Protein AF-A0A7C4TA49-F1 (afdb_monomer)

Structure (mmCIF, N/CA/C/O backbone):
data_AF-A0A7C4TA49-F1
#
_entry.id   AF-A0A7C4TA49-F1
#
loop_
_atom_site.group_PDB
_atom_site.id
_atom_site.type_symbol
_atom_site.label_atom_id
_atom_site.label_alt_id
_atom_site.label_comp_id
_atom_site.label_asym_id
_atom_site.label_entity_id
_atom_site.label_seq_id
_atom_site.pdbx_PDB_ins_code
_atom_site.Cartn_x
_atom_site.Cartn_y
_atom_site.Cartn_z
_atom_site.occupancy
_atom_site.B_iso_or_equiv
_atom_site.auth_seq_id
_atom_site.auth_comp_id
_atom_site.auth_asym_id
_atom_site.auth_atom_id
_atom_site.pdbx_PDB_model_num
ATOM 1 N N . MET A 1 1 ? -20.580 -8.783 14.005 1.00 80.00 1 MET A N 1
ATOM 2 C CA . MET A 1 1 ? -20.163 -8.363 12.648 1.00 80.00 1 MET A CA 1
ATOM 3 C C . MET A 1 1 ? -18.884 -9.096 12.286 1.00 80.00 1 MET A C 1
ATOM 5 O O . MET A 1 1 ? -18.069 -9.297 13.183 1.00 80.00 1 MET A O 1
ATOM 9 N N . LYS A 1 2 ? -18.721 -9.521 11.024 1.00 88.38 2 LYS A N 1
ATOM 10 C CA . LYS A 1 2 ? -17.446 -10.073 10.540 1.00 88.38 2 LYS A CA 1
ATOM 11 C C . LYS A 1 2 ? -16.354 -9.002 10.638 1.00 88.38 2 LYS A C 1
ATOM 13 O O . LYS A 1 2 ? -16.631 -7.822 10.425 1.00 88.38 2 LYS A O 1
ATOM 18 N N . LYS A 1 3 ? -15.135 -9.411 10.993 1.00 97.00 3 LYS A N 1
ATOM 19 C CA . LYS A 1 3 ? -13.961 -8.525 11.023 1.00 97.00 3 LYS A CA 1
ATOM 20 C C . LYS A 1 3 ? -13.554 -8.157 9.592 1.00 97.00 3 LYS A C 1
ATOM 22 O O . LYS A 1 3 ? -13.734 -8.968 8.686 1.00 97.00 3 LYS A O 1
ATOM 27 N N . VAL A 1 4 ? -13.007 -6.960 9.398 1.00 98.12 4 VAL A N 1
ATOM 28 C CA . VAL A 1 4 ? -12.544 -6.470 8.091 1.00 98.12 4 VAL A CA 1
ATOM 29 C C . VAL A 1 4 ? -11.094 -6.877 7.856 1.00 98.12 4 VAL A C 1
ATOM 31 O O . VAL A 1 4 ? -10.240 -6.647 8.715 1.00 98.12 4 VAL A O 1
ATOM 34 N N . ILE A 1 5 ? -10.818 -7.452 6.689 1.00 97.88 5 ILE A N 1
ATOM 35 C CA . ILE A 1 5 ? -9.466 -7.704 6.189 1.00 97.88 5 ILE A CA 1
ATOM 36 C C . ILE A 1 5 ? -9.240 -6.852 4.945 1.00 97.88 5 ILE A C 1
ATOM 38 O O . ILE A 1 5 ? -10.067 -6.872 4.040 1.00 97.88 5 ILE A O 1
ATOM 42 N N . VAL A 1 6 ? -8.109 -6.148 4.894 1.00 98.25 6 VAL A N 1
ATOM 43 C CA . VAL A 1 6 ? -7.654 -5.396 3.716 1.00 98.25 6 VAL A CA 1
ATOM 44 C C . VAL A 1 6 ? -6.313 -5.95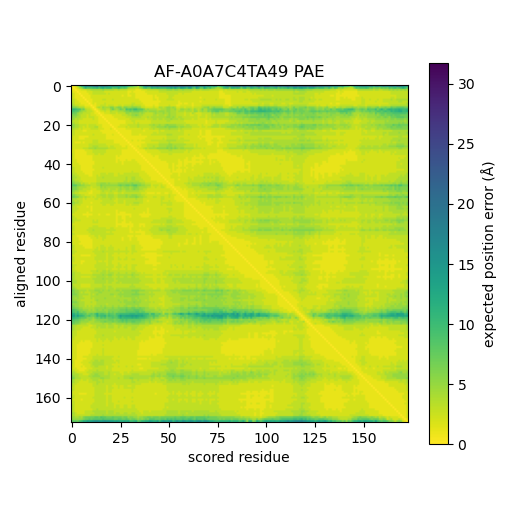5 3.265 1.00 98.25 6 VAL A C 1
ATOM 46 O O . VAL A 1 6 ? -5.413 -6.136 4.083 1.00 98.25 6 VAL A O 1
ATOM 49 N N . SER A 1 7 ? -6.162 -6.230 1.974 1.00 97.56 7 SER A N 1
ATOM 50 C CA . SER A 1 7 ? -4.875 -6.607 1.383 1.00 97.56 7 SER A CA 1
ATOM 51 C C . SER A 1 7 ? -4.845 -6.219 -0.092 1.00 97.56 7 SER A C 1
ATOM 53 O O . SER A 1 7 ? -5.886 -6.171 -0.739 1.00 97.56 7 SER A O 1
ATOM 55 N N . GLY A 1 8 ? -3.671 -5.921 -0.633 1.00 96.69 8 GLY A N 1
ATOM 56 C CA . GLY A 1 8 ? -3.544 -5.473 -2.015 1.00 96.69 8 GLY A CA 1
ATOM 57 C C . GLY A 1 8 ? -2.277 -5.990 -2.670 1.00 96.69 8 GLY A C 1
ATOM 58 O O . GLY A 1 8 ? -1.309 -6.332 -1.991 1.00 96.69 8 GLY A O 1
ATOM 59 N N . MET A 1 9 ? -2.292 -6.048 -3.998 1.00 96.44 9 MET A N 1
ATOM 60 C CA . MET A 1 9 ? -1.123 -6.403 -4.805 1.00 96.44 9 MET A CA 1
ATOM 61 C C . MET A 1 9 ? -0.882 -5.358 -5.883 1.00 96.44 9 MET A C 1
ATOM 63 O O . MET A 1 9 ? -1.819 -4.802 -6.459 1.00 96.44 9 MET A O 1
ATOM 67 N N . ARG A 1 10 ? 0.398 -5.103 -6.160 1.00 96.25 10 ARG A N 1
ATOM 68 C CA . ARG A 1 10 ? 0.823 -4.220 -7.247 1.00 96.25 10 ARG A CA 1
ATOM 69 C C . ARG A 1 10 ? 0.689 -4.958 -8.587 1.00 96.25 10 ARG A C 1
ATOM 71 O O . ARG A 1 10 ? 1.188 -6.076 -8.691 1.00 96.25 10 ARG A O 1
ATOM 78 N N . PRO A 1 11 ? 0.080 -4.347 -9.616 1.00 95.62 11 PRO A N 1
ATOM 79 C CA . PRO A 1 11 ? -0.023 -4.948 -10.945 1.00 95.62 11 PRO A CA 1
ATOM 80 C C . PRO A 1 11 ? 1.276 -4.716 -11.745 1.00 95.62 11 PRO A C 1
ATOM 82 O O . PRO A 1 11 ? 1.362 -3.779 -12.532 1.00 95.62 11 PRO A O 1
ATOM 85 N N . THR A 1 12 ? 2.315 -5.526 -11.521 1.00 87.94 12 THR A N 1
ATOM 86 C CA . THR A 1 12 ? 3.651 -5.356 -12.149 1.00 87.94 12 THR A CA 1
ATOM 87 C C . THR A 1 12 ? 4.081 -6.556 -13.001 1.00 87.94 12 THR A C 1
ATOM 89 O O . THR A 1 12 ? 5.262 -6.897 -13.047 1.00 87.94 12 THR A O 1
ATOM 92 N N . GLY A 1 13 ? 3.130 -7.226 -13.651 1.00 86.94 13 GLY A N 1
ATOM 93 C CA . GLY A 1 13 ? 3.362 -8.391 -14.504 1.00 86.94 13 GLY A CA 1
ATOM 94 C C . GLY A 1 13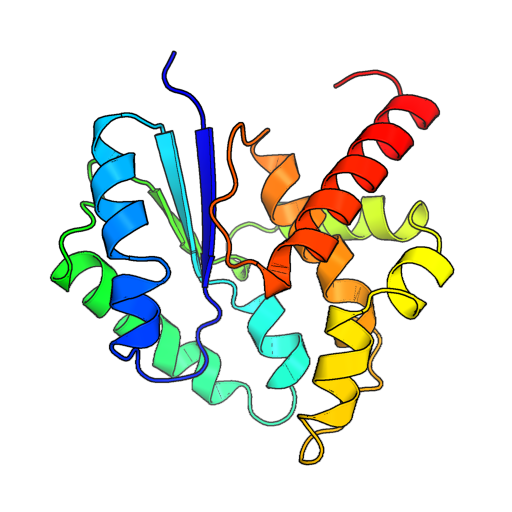 ? 2.563 -9.623 -14.084 1.00 86.94 13 GLY A C 1
ATOM 95 O O . GLY A 1 13 ? 1.697 -9.566 -13.210 1.00 86.94 13 GLY A O 1
ATOM 96 N N . GLN A 1 14 ? 2.866 -10.749 -14.732 1.00 88.50 14 GLN A N 1
ATOM 97 C CA . GLN A 1 14 ? 2.156 -12.011 -14.528 1.00 88.50 14 GLN A CA 1
ATOM 98 C C . GLN A 1 14 ? 2.350 -12.565 -13.117 1.00 88.50 14 GLN A C 1
ATOM 100 O O . GLN A 1 14 ? 3.445 -12.517 -12.545 1.00 88.50 14 GLN A O 1
ATOM 105 N N . MET A 1 15 ? 1.292 -13.161 -12.567 1.00 91.19 15 MET A N 1
ATOM 106 C CA . MET A 1 15 ? 1.394 -13.835 -11.285 1.00 91.19 15 MET A CA 1
ATOM 107 C C . MET A 1 15 ? 2.117 -15.183 -11.401 1.00 91.19 15 MET A C 1
ATOM 109 O O . MET A 1 15 ? 2.070 -15.868 -12.417 1.00 91.19 15 MET A O 1
ATOM 113 N N . HIS A 1 16 ? 2.790 -15.588 -10.324 1.00 91.62 16 HIS A N 1
ATOM 114 C CA . HIS A 1 16 ? 3.531 -16.844 -10.240 1.00 91.62 16 HIS A CA 1
ATOM 115 C C . HIS A 1 16 ? 3.227 -17.576 -8.926 1.00 91.62 16 HIS A C 1
ATOM 117 O O . HIS A 1 16 ? 2.579 -17.037 -8.026 1.00 91.62 16 HIS A O 1
ATOM 123 N N . VAL A 1 17 ? 3.765 -18.789 -8.757 1.00 92.44 17 VAL A N 1
ATOM 124 C CA . VAL A 1 17 ? 3.507 -19.669 -7.595 1.00 92.44 17 VAL A CA 1
ATOM 125 C C . VAL A 1 17 ? 3.800 -19.001 -6.243 1.00 92.44 17 VAL A C 1
ATOM 127 O O . VAL A 1 17 ? 3.111 -19.285 -5.262 1.00 92.44 17 VAL A O 1
ATOM 130 N N . GLY A 1 18 ? 4.761 -18.072 -6.196 1.00 90.38 18 GLY A N 1
ATOM 131 C CA . GLY A 1 18 ? 5.009 -17.235 -5.016 1.00 90.38 18 GLY A CA 1
ATOM 132 C C . GLY A 1 18 ? 3.788 -16.418 -4.567 1.00 90.38 18 GLY A C 1
ATOM 133 O O . GLY A 1 18 ? 3.475 -16.418 -3.382 1.00 90.38 18 GLY A O 1
ATOM 134 N N . HIS A 1 19 ? 3.034 -15.802 -5.487 1.00 93.12 19 HIS A N 1
ATOM 135 C CA . HIS A 1 19 ? 1.803 -15.072 -5.151 1.00 93.12 19 HIS A CA 1
ATOM 136 C C . HIS A 1 19 ? 0.700 -16.021 -4.670 1.00 93.12 19 HIS A C 1
ATOM 138 O O . HIS A 1 19 ? -0.014 -15.713 -3.714 1.00 93.12 19 HIS A O 1
ATOM 144 N N . LEU A 1 20 ? 0.601 -17.202 -5.292 1.00 93.12 20 LEU A N 1
ATOM 145 C CA . LEU A 1 20 ? -0.379 -18.221 -4.922 1.00 93.12 20 LEU A CA 1
ATOM 146 C C . LEU A 1 20 ? -0.218 -18.658 -3.460 1.00 93.12 20 LEU A C 1
ATOM 148 O O . LEU A 1 20 ? -1.168 -18.556 -2.684 1.00 93.12 20 LEU A O 1
ATOM 152 N N . HIS A 1 21 ? 0.981 -19.110 -3.079 1.00 91.06 21 HIS A N 1
ATOM 153 C CA . HIS A 1 21 ? 1.252 -19.584 -1.717 1.00 91.06 21 HIS A CA 1
ATOM 154 C C . HIS A 1 21 ? 1.431 -18.448 -0.710 1.00 91.06 21 HIS A C 1
ATOM 156 O O . HIS A 1 21 ? 1.046 -18.598 0.446 1.00 91.06 21 HIS A O 1
ATOM 162 N N . GLY A 1 22 ? 1.999 -17.318 -1.135 1.00 88.81 22 GLY A N 1
ATOM 163 C CA . GLY A 1 22 ? 2.263 -16.186 -0.252 1.00 88.81 22 GLY A CA 1
ATOM 164 C C . GLY A 1 22 ? 0.996 -15.449 0.176 1.00 88.81 22 GLY A C 1
ATOM 165 O O . GLY A 1 22 ? 0.916 -14.978 1.308 1.00 88.81 22 GLY A O 1
ATOM 166 N N . ALA A 1 23 ? -0.014 -15.369 -0.697 1.00 93.81 23 ALA A N 1
ATOM 167 C CA . ALA A 1 23 ? -1.185 -14.537 -0.441 1.00 93.81 23 ALA A CA 1
ATOM 168 C C . ALA A 1 23 ? -2.513 -15.147 -0.907 1.00 93.81 23 ALA A C 1
ATOM 170 O O . ALA A 1 23 ? -3.434 -15.226 -0.098 1.00 93.81 23 ALA A O 1
ATOM 171 N N . LEU A 1 24 ? -2.642 -15.605 -2.159 1.00 95.69 24 LEU A N 1
ATOM 172 C CA . LEU A 1 24 ? -3.964 -15.923 -2.728 1.00 95.69 24 LEU A CA 1
ATOM 173 C C . LEU A 1 24 ? -4.670 -17.089 -2.027 1.00 95.69 24 LEU A C 1
ATOM 175 O O . LEU A 1 24 ? -5.881 -17.035 -1.828 1.00 95.69 24 LEU A O 1
ATOM 179 N N . LEU A 1 25 ? -3.937 -18.128 -1.611 1.00 95.56 25 LEU A N 1
ATOM 180 C CA . LEU A 1 25 ? -4.525 -19.233 -0.844 1.00 95.56 25 LEU A CA 1
ATOM 181 C C . LEU A 1 25 ? -5.029 -18.777 0.534 1.00 95.56 25 LEU A C 1
ATOM 183 O O . LEU A 1 25 ? -6.079 -19.238 0.980 1.00 95.56 25 LEU A O 1
ATOM 187 N N . ASN A 1 26 ? -4.330 -17.835 1.174 1.00 95.19 26 ASN A N 1
ATOM 188 C CA . ASN A 1 26 ? -4.774 -17.232 2.431 1.00 95.19 26 ASN A CA 1
ATOM 189 C C . ASN A 1 26 ? -5.984 -16.320 2.206 1.00 95.19 26 ASN A C 1
ATOM 191 O O . ASN A 1 26 ? -6.958 -16.376 2.945 1.00 95.19 26 ASN A O 1
ATOM 195 N N . TRP A 1 27 ? -5.974 -15.506 1.150 1.00 97.25 27 TRP A N 1
ATOM 196 C CA . TRP A 1 27 ? -7.134 -14.690 0.790 1.00 97.25 27 TRP A CA 1
ATOM 197 C C . TRP A 1 27 ? -8.368 -15.559 0.538 1.00 97.25 27 TRP A C 1
ATOM 199 O O . TRP A 1 27 ? -9.460 -15.261 1.021 1.00 97.25 27 TRP A O 1
ATOM 209 N N . LYS A 1 28 ? -8.173 -16.696 -0.137 1.00 97.06 28 LYS A N 1
ATOM 210 C CA . LYS A 1 28 ? -9.241 -17.651 -0.407 1.00 97.06 28 LYS A CA 1
ATOM 211 C C . LYS A 1 28 ? -9.840 -18.232 0.864 1.00 97.06 28 LYS A C 1
ATOM 213 O O . LYS A 1 28 ? -11.052 -18.409 0.888 1.00 97.06 28 LYS A O 1
ATOM 218 N N . SER A 1 29 ? -9.039 -18.526 1.887 1.00 96.44 29 SER A N 1
ATOM 219 C CA . SER A 1 29 ? -9.570 -19.022 3.160 1.00 96.44 29 SER A CA 1
ATOM 220 C C . SER A 1 29 ? -10.277 -17.925 3.960 1.00 96.44 29 SER A C 1
ATOM 222 O O . SER A 1 29 ? -11.283 -18.195 4.606 1.00 96.44 29 SER A O 1
ATOM 224 N N . PHE A 1 30 ? -9.820 -16.672 3.878 1.00 97.25 30 PHE A N 1
ATOM 225 C CA . PHE A 1 30 ? -10.424 -15.571 4.632 1.00 97.25 30 PHE A CA 1
ATOM 226 C C . PHE A 1 30 ? -11.800 -15.132 4.123 1.00 97.25 30 PHE A C 1
ATOM 228 O O . PHE A 1 30 ? -12.611 -14.677 4.931 1.00 97.25 30 PHE A O 1
ATOM 235 N N . GLN A 1 31 ? -12.091 -15.271 2.826 1.00 96.75 31 GLN A N 1
ATOM 236 C CA . GLN A 1 31 ? -13.342 -14.765 2.240 1.00 96.75 31 GLN A CA 1
ATOM 237 C C . GLN A 1 31 ? -14.618 -15.371 2.866 1.00 96.75 31 GLN A C 1
ATOM 239 O O . GLN A 1 31 ? -15.683 -14.758 2.818 1.00 96.75 31 GLN A O 1
ATOM 244 N N . ASP A 1 32 ? -14.531 -16.563 3.466 1.00 95.81 32 ASP A N 1
ATOM 245 C CA . ASP A 1 32 ? -15.679 -17.225 4.095 1.00 95.81 32 ASP A CA 1
ATOM 246 C C . ASP A 1 32 ? -15.961 -16.691 5.512 1.00 95.81 32 ASP A C 1
ATOM 248 O O . ASP A 1 32 ? -17.124 -16.604 5.924 1.00 95.81 32 ASP A O 1
ATOM 252 N N . ASP A 1 33 ? -14.934 -16.210 6.218 1.00 96.25 33 ASP A N 1
ATOM 253 C CA . ASP A 1 33 ? -15.001 -15.833 7.637 1.00 96.25 33 ASP A CA 1
ATOM 254 C C . ASP A 1 33 ? -14.954 -14.313 7.882 1.00 96.25 33 ASP A C 1
ATOM 256 O O . ASP A 1 33 ? -15.447 -13.822 8.904 1.00 96.25 33 ASP A O 1
ATOM 260 N N . TYR A 1 34 ? -14.418 -13.541 6.934 1.00 98.00 34 TYR A N 1
ATOM 261 C CA . TYR A 1 34 ? -14.148 -12.108 7.078 1.00 98.00 34 TYR A CA 1
ATOM 262 C C . TYR A 1 34 ? -14.865 -11.265 6.018 1.00 98.00 34 TYR A C 1
ATOM 264 O O . TYR A 1 34 ? -15.337 -11.769 5.004 1.00 98.00 34 TYR A O 1
ATOM 272 N N . ASN A 1 35 ? -14.958 -9.959 6.272 1.00 97.88 35 ASN A N 1
ATOM 273 C CA . ASN A 1 35 ? -15.290 -8.976 5.244 1.00 97.88 35 ASN A CA 1
ATOM 274 C C . ASN A 1 35 ? -13.990 -8.594 4.536 1.00 97.88 35 ASN A C 1
ATOM 276 O O . ASN A 1 35 ? -13.202 -7.805 5.063 1.00 97.88 35 ASN A O 1
ATOM 280 N N . CYS A 1 36 ? -13.743 -9.204 3.384 1.00 98.25 36 CYS A N 1
ATOM 281 C CA . CYS A 1 36 ? -12.480 -9.074 2.674 1.00 98.25 36 CYS A CA 1
ATOM 282 C C . CYS A 1 36 ? -12.533 -7.979 1.608 1.00 98.25 36 CYS A C 1
ATOM 284 O O . CYS A 1 36 ? -13.418 -7.975 0.752 1.00 98.25 36 CYS A O 1
ATOM 286 N N . LEU A 1 37 ? -11.554 -7.082 1.665 1.00 98.50 37 LEU A N 1
ATOM 287 C CA . LEU A 1 37 ? -11.324 -5.984 0.740 1.00 98.50 37 LEU A CA 1
ATOM 288 C C . LEU A 1 37 ? -9.971 -6.231 0.059 1.00 98.50 37 LEU A C 1
ATOM 290 O O . LEU A 1 37 ? -8.918 -6.064 0.681 1.00 98.50 37 LEU A O 1
ATOM 294 N N . TYR A 1 38 ? -10.003 -6.671 -1.195 1.00 98.38 38 TYR A N 1
ATOM 295 C CA . TYR A 1 38 ? -8.807 -6.950 -1.986 1.00 98.38 38 TYR A CA 1
ATOM 296 C C . TYR A 1 38 ? -8.664 -5.936 -3.108 1.00 98.38 38 TYR A C 1
ATOM 298 O O . TYR A 1 38 ? -9.635 -5.646 -3.804 1.00 98.38 38 TYR A O 1
ATOM 306 N N . PHE A 1 39 ? -7.469 -5.375 -3.291 1.00 98.31 39 PHE A N 1
ATOM 307 C CA . PHE A 1 39 ? -7.319 -4.268 -4.231 1.00 98.31 39 PHE A CA 1
ATOM 308 C C . PHE A 1 39 ? -6.071 -4.293 -5.087 1.00 98.31 39 PHE A C 1
ATOM 310 O O . PHE A 1 39 ? -5.000 -4.756 -4.688 1.00 98.31 39 PHE A O 1
ATOM 317 N N . ILE A 1 40 ? -6.239 -3.760 -6.293 1.00 98.25 40 ILE A N 1
ATOM 318 C CA . ILE A 1 40 ? -5.149 -3.521 -7.222 1.00 98.25 40 ILE A CA 1
ATOM 319 C C . ILE A 1 40 ? -4.452 -2.225 -6.818 1.00 98.25 40 ILE A C 1
ATOM 321 O O . ILE A 1 40 ? -5.014 -1.143 -6.971 1.00 98.25 40 ILE A O 1
ATOM 325 N N . ALA A 1 41 ? -3.236 -2.342 -6.298 1.00 98.12 41 ALA A N 1
ATOM 326 C CA . ALA A 1 41 ? -2.431 -1.244 -5.776 1.00 98.12 41 ALA A CA 1
ATOM 327 C C . ALA A 1 41 ? -1.652 -0.545 -6.908 1.00 98.12 41 ALA A C 1
ATOM 329 O O . ALA A 1 41 ? -0.428 -0.656 -7.016 1.00 98.12 41 ALA A O 1
ATOM 330 N N . ASP A 1 42 ? -2.367 0.112 -7.818 1.00 97.94 42 ASP A N 1
ATOM 331 C CA . ASP A 1 42 ? -1.793 0.677 -9.038 1.00 97.94 42 ASP A CA 1
ATOM 332 C C . ASP A 1 42 ? -1.018 1.985 -8.820 1.00 97.94 42 ASP A C 1
ATOM 334 O O . ASP A 1 42 ? 0.006 2.192 -9.472 1.00 97.94 42 ASP A O 1
ATOM 338 N N . TRP A 1 43 ? -1.399 2.821 -7.851 1.00 98.00 43 TRP A N 1
ATOM 339 C CA . TRP A 1 43 ? -0.553 3.948 -7.438 1.00 98.00 43 TRP A CA 1
ATOM 340 C C . TRP A 1 43 ? 0.725 3.488 -6.738 1.00 98.00 43 TRP A C 1
ATOM 342 O O . TRP A 1 43 ? 1.779 4.085 -6.952 1.00 98.00 43 TRP A O 1
ATOM 352 N N . HIS A 1 44 ? 0.684 2.384 -5.985 1.00 97.69 44 HIS A N 1
ATOM 353 C CA . HIS A 1 44 ? 1.914 1.771 -5.466 1.00 97.69 44 HIS A CA 1
ATOM 354 C C . HIS A 1 44 ? 2.824 1.261 -6.581 1.00 97.69 44 HIS A C 1
ATOM 356 O O . HIS A 1 44 ? 4.039 1.419 -6.483 1.00 97.69 44 HIS A O 1
ATOM 362 N N . ALA A 1 45 ? 2.274 0.680 -7.651 1.00 96.81 45 ALA A N 1
ATOM 363 C CA . ALA A 1 45 ? 3.081 0.263 -8.798 1.00 96.81 45 ALA A CA 1
ATOM 364 C C . ALA A 1 45 ? 3.761 1.455 -9.494 1.00 96.81 45 ALA A C 1
ATOM 366 O O . ALA A 1 45 ? 4.928 1.348 -9.872 1.00 96.81 45 ALA A O 1
ATOM 367 N N . LEU A 1 46 ? 3.097 2.616 -9.579 1.00 96.25 46 LEU A N 1
ATOM 368 C CA . LEU A 1 46 ? 3.694 3.831 -10.152 1.00 96.25 46 LEU A CA 1
ATOM 369 C C . LEU A 1 46 ? 4.960 4.285 -9.421 1.00 96.25 46 LEU A C 1
ATOM 371 O O . LEU A 1 46 ? 5.838 4.855 -10.056 1.00 96.25 46 LEU A O 1
ATOM 375 N N . THR A 1 47 ? 5.108 4.004 -8.123 1.00 95.38 47 THR A N 1
ATOM 376 C CA . THR A 1 47 ? 6.315 4.401 -7.370 1.00 95.38 47 THR A CA 1
ATOM 377 C C . THR A 1 47 ? 7.598 3.759 -7.900 1.00 95.38 47 THR A C 1
ATOM 379 O O . THR A 1 47 ? 8.680 4.300 -7.690 1.00 95.38 47 THR A O 1
ATOM 382 N N . THR A 1 48 ? 7.476 2.639 -8.619 1.00 94.00 48 THR A N 1
ATOM 383 C CA . 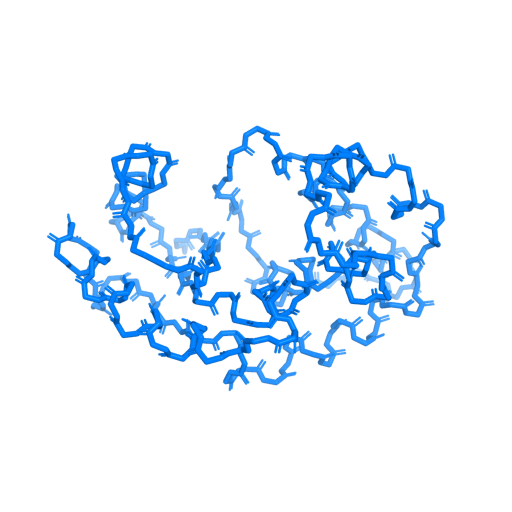THR A 1 48 ? 8.593 1.940 -9.262 1.00 94.00 48 THR A CA 1
ATOM 384 C C . THR A 1 48 ? 8.490 1.901 -10.785 1.00 94.00 48 THR A C 1
ATOM 386 O O . THR A 1 48 ? 9.512 1.724 -11.431 1.00 94.00 48 THR A O 1
ATOM 389 N N . GLU A 1 49 ? 7.300 2.025 -11.378 1.00 94.69 49 GLU A N 1
ATOM 390 C CA . GLU A 1 49 ? 7.059 1.905 -12.832 1.00 94.69 49 GLU A CA 1
ATOM 391 C C . GLU A 1 49 ? 6.800 3.260 -13.524 1.00 94.69 49 GLU A C 1
ATOM 393 O O . GLU A 1 49 ? 6.300 3.294 -14.648 1.00 94.69 49 GLU A O 1
ATOM 398 N N . TYR A 1 50 ? 7.096 4.394 -12.874 1.00 93.38 50 TYR A N 1
ATOM 399 C CA . TYR A 1 50 ? 6.744 5.732 -13.380 1.00 93.38 50 TYR A CA 1
ATOM 400 C C . TYR A 1 50 ? 7.305 6.050 -14.782 1.00 93.38 50 TYR A C 1
ATOM 402 O O . TYR A 1 50 ? 6.682 6.815 -15.516 1.00 93.38 50 TYR A O 1
ATOM 410 N N . GLU A 1 51 ? 8.442 5.466 -15.179 1.00 92.75 51 GLU A N 1
ATOM 411 C CA . GLU A 1 51 ? 9.040 5.660 -16.515 1.00 92.75 51 GLU A CA 1
ATOM 412 C C . GLU A 1 51 ? 8.328 4.869 -17.619 1.00 92.75 51 GLU A C 1
ATOM 414 O O . GLU A 1 51 ? 8.449 5.194 -18.799 1.00 92.75 51 GLU A O 1
ATOM 419 N N . SER A 1 52 ? 7.607 3.802 -17.271 1.00 91.50 52 SER A N 1
ATOM 420 C CA . SER A 1 52 ? 6.944 2.905 -18.226 1.00 91.50 52 SER A CA 1
ATOM 421 C C . SER A 1 52 ? 5.648 2.336 -17.637 1.00 91.50 52 SER A C 1
ATOM 423 O O . SER A 1 52 ? 5.529 1.131 -17.415 1.00 91.50 52 SER A O 1
ATOM 425 N N . PRO A 1 53 ? 4.629 3.183 -17.397 1.00 93.31 53 PRO A N 1
ATOM 426 C CA . PRO A 1 53 ? 3.435 2.796 -16.649 1.00 93.31 53 PRO A CA 1
ATOM 427 C C . PRO A 1 53 ? 2.462 1.902 -17.436 1.00 93.31 53 PRO A C 1
ATOM 429 O O . PRO A 1 53 ? 1.443 1.492 -16.883 1.00 93.31 53 PRO A O 1
ATOM 432 N N . SER A 1 54 ? 2.726 1.594 -18.713 1.00 93.69 54 SER A N 1
ATOM 433 C CA . SER A 1 54 ? 1.843 0.751 -19.537 1.00 93.69 54 SER A CA 1
ATOM 434 C C . SER A 1 54 ? 1.637 -0.636 -18.927 1.00 93.69 54 SER A C 1
ATOM 436 O O . SER A 1 54 ? 0.507 -1.125 -18.902 1.00 93.69 54 SER A O 1
ATOM 438 N N . ILE A 1 55 ? 2.689 -1.203 -18.320 1.00 93.31 55 ILE A N 1
ATOM 439 C CA . ILE A 1 55 ? 2.643 -2.515 -17.663 1.00 93.31 55 ILE A CA 1
ATOM 440 C C . ILE A 1 55 ? 1.588 -2.582 -16.553 1.00 93.31 55 ILE A C 1
ATOM 442 O O . ILE A 1 55 ? 0.975 -3.627 -16.348 1.00 93.31 55 ILE A O 1
ATOM 446 N N . ILE A 1 56 ? 1.323 -1.460 -15.874 1.00 95.12 56 ILE A N 1
ATOM 447 C CA . ILE A 1 56 ? 0.316 -1.365 -14.811 1.00 95.12 56 ILE A CA 1
ATOM 448 C C . ILE A 1 56 ? -1.075 -1.608 -15.391 1.00 95.12 56 ILE A C 1
ATOM 450 O O . ILE A 1 56 ? -1.856 -2.363 -14.819 1.00 95.12 56 ILE A O 1
ATOM 454 N N . GLN A 1 57 ? -1.399 -0.962 -16.515 1.00 91.31 57 GLN A N 1
ATOM 455 C CA . GLN A 1 57 ? -2.722 -1.080 -17.131 1.00 91.31 57 GLN A CA 1
ATOM 456 C C . GLN A 1 57 ? -2.939 -2.472 -17.719 1.00 91.31 57 GLN A C 1
ATOM 458 O O . GLN A 1 57 ? -4.002 -3.053 -17.517 1.00 91.31 57 GLN A O 1
ATOM 463 N N . GLU A 1 58 ? -1.918 -3.016 -18.381 1.00 90.56 58 GLU A N 1
ATOM 464 C CA . GLU A 1 58 ? -1.947 -4.369 -18.943 1.00 90.56 58 GLU A CA 1
ATOM 465 C C . GLU A 1 58 ? -2.150 -5.419 -17.838 1.00 90.56 58 GLU A C 1
ATOM 467 O O . GLU A 1 58 ? -3.031 -6.268 -17.937 1.00 90.56 58 GLU A O 1
ATOM 472 N N . SER A 1 59 ? -1.429 -5.288 -16.720 1.00 95.12 59 SER A N 1
ATOM 473 C CA . SER A 1 59 ? -1.454 -6.279 -15.636 1.00 95.12 59 SER A CA 1
ATOM 474 C C . SER A 1 59 ? -2.718 -6.236 -14.767 1.00 95.12 59 SER A C 1
ATOM 476 O O . SER A 1 59 ? -2.996 -7.198 -14.052 1.00 95.12 59 SER A O 1
ATOM 478 N N . LYS A 1 60 ? -3.499 -5.144 -14.781 1.00 94.31 60 LYS A N 1
ATOM 479 C CA . LYS A 1 60 ? -4.718 -5.009 -13.954 1.00 94.31 60 LYS A CA 1
ATOM 480 C C . LYS A 1 60 ? -5.741 -6.105 -14.246 1.00 94.31 60 LYS A C 1
ATOM 482 O O . LYS A 1 60 ? -6.282 -6.702 -13.317 1.00 94.31 60 LYS A O 1
ATOM 487 N N . ILE A 1 61 ? -6.027 -6.331 -15.528 1.00 92.00 61 ILE A N 1
ATOM 488 C CA . ILE A 1 61 ? -7.060 -7.281 -15.957 1.00 92.00 61 ILE A CA 1
ATOM 489 C C . ILE A 1 61 ? -6.590 -8.709 -15.685 1.00 92.00 61 ILE A C 1
ATOM 491 O O . ILE A 1 61 ? -7.326 -9.476 -15.063 1.00 92.00 61 ILE A O 1
ATOM 495 N N . ASP A 1 62 ? -5.355 -9.029 -16.070 1.00 94.19 62 ASP A N 1
ATOM 496 C CA . ASP A 1 62 ? -4.757 -10.350 -15.860 1.00 94.19 62 ASP A CA 1
ATOM 497 C C . ASP A 1 62 ? -4.762 -10.740 -14.377 1.00 94.19 62 ASP A C 1
ATOM 499 O O . ASP A 1 62 ? -5.177 -11.840 -14.015 1.00 94.19 62 ASP A O 1
ATOM 503 N N . MET A 1 63 ? -4.417 -9.802 -13.491 1.00 95.62 63 MET A N 1
ATOM 504 C CA . MET A 1 63 ? -4.393 -10.061 -12.055 1.00 95.62 63 MET A CA 1
ATOM 505 C C . MET A 1 63 ? -5.784 -10.389 -11.485 1.00 95.62 63 MET A C 1
ATOM 507 O O . MET A 1 63 ? -5.905 -11.287 -10.653 1.00 95.62 63 MET A O 1
ATOM 511 N N . ILE A 1 64 ? -6.846 -9.715 -11.944 1.00 95.25 64 ILE A N 1
ATOM 512 C CA . ILE A 1 64 ? -8.223 -10.040 -11.530 1.00 95.25 64 ILE A CA 1
ATOM 513 C C . ILE A 1 64 ? -8.662 -11.401 -12.072 1.00 95.25 64 ILE A C 1
ATOM 515 O O . ILE A 1 64 ? -9.311 -12.162 -11.349 1.00 95.25 64 ILE A O 1
ATOM 519 N N . ILE A 1 65 ? -8.302 -11.725 -13.318 1.00 95.38 65 ILE A N 1
ATOM 520 C CA . ILE A 1 65 ? -8.573 -13.044 -13.904 1.00 95.38 65 ILE A CA 1
ATOM 521 C C . ILE A 1 65 ? -7.935 -14.130 -13.035 1.00 95.38 65 ILE A C 1
ATOM 523 O O . ILE A 1 65 ? -8.617 -15.079 -12.646 1.00 95.38 65 ILE A O 1
ATOM 527 N N . ASP A 1 66 ? -6.670 -13.958 -12.658 1.00 95.88 66 ASP A N 1
ATOM 528 C CA . ASP A 1 66 ? -5.948 -14.909 -11.817 1.00 95.88 66 ASP A CA 1
ATOM 529 C C . ASP A 1 66 ? -6.559 -15.037 -10.409 1.00 95.88 66 ASP A C 1
ATOM 531 O O . ASP A 1 66 ? -6.692 -16.145 -9.882 1.00 95.88 66 ASP A O 1
ATOM 535 N N . TRP A 1 67 ? -6.978 -13.927 -9.790 1.00 97.19 67 TRP A N 1
ATOM 536 C CA . TRP A 1 67 ? -7.656 -13.929 -8.484 1.00 97.19 67 TRP A CA 1
ATOM 537 C C . TRP A 1 67 ? -8.928 -14.777 -8.503 1.00 97.19 67 TRP A C 1
ATOM 539 O O . TRP A 1 67 ? -9.127 -15.634 -7.633 1.00 97.19 67 TRP A O 1
ATOM 549 N N . ILE A 1 68 ? -9.763 -14.577 -9.524 1.00 97.31 68 ILE A N 1
ATOM 550 C CA . ILE A 1 68 ? -11.000 -15.337 -9.712 1.00 97.31 68 ILE A CA 1
ATOM 551 C C . ILE A 1 68 ? -10.681 -16.802 -10.033 1.00 97.31 68 ILE A C 1
ATOM 553 O O . ILE A 1 68 ? -11.301 -17.699 -9.463 1.00 97.31 68 ILE A O 1
ATOM 557 N N . ALA A 1 69 ? -9.679 -17.067 -10.876 1.00 96.50 69 ALA A N 1
ATOM 558 C CA . ALA A 1 69 ? -9.272 -18.420 -11.254 1.00 96.50 69 ALA A CA 1
ATOM 559 C C . ALA A 1 69 ? -8.789 -19.258 -10.054 1.00 96.50 69 ALA A C 1
ATOM 561 O O . ALA A 1 69 ? -9.062 -20.457 -9.984 1.00 96.50 69 ALA A O 1
ATOM 562 N N . VAL A 1 70 ? -8.130 -18.637 -9.069 1.00 96.12 70 VAL A N 1
ATOM 563 C CA . VAL A 1 70 ? -7.737 -19.302 -7.811 1.00 96.12 70 VAL A CA 1
ATOM 564 C C . VAL A 1 70 ? -8.947 -19.596 -6.906 1.00 96.12 70 VAL A C 1
ATOM 566 O O . VAL A 1 70 ? -8.902 -20.500 -6.058 1.00 96.12 70 VAL A O 1
ATOM 569 N N . GLY A 1 71 ? -10.068 -18.905 -7.119 1.00 97.06 71 GLY A N 1
ATOM 570 C CA . GLY A 1 71 ? -11.334 -19.109 -6.418 1.00 97.06 71 GLY A CA 1
ATOM 571 C C . GLY A 1 71 ? -11.652 -18.036 -5.382 1.00 97.06 71 GLY A C 1
ATOM 572 O O . GLY A 1 71 ? -12.299 -18.348 -4.380 1.00 97.06 71 GLY A O 1
ATOM 573 N N . LEU A 1 72 ? -11.178 -16.803 -5.584 1.00 97.94 72 LEU A N 1
ATOM 574 C CA . LEU A 1 72 ? -11.741 -15.640 -4.901 1.00 97.94 72 LEU A CA 1
ATOM 575 C C . LEU A 1 72 ? -13.064 -15.270 -5.574 1.00 97.94 72 LEU A C 1
ATOM 577 O O . LEU A 1 72 ? -13.111 -15.036 -6.780 1.00 97.94 72 LEU A O 1
ATOM 581 N N . ASP A 1 73 ? -14.140 -15.251 -4.796 1.00 97.75 73 ASP A N 1
ATOM 582 C CA . ASP A 1 73 ? -15.495 -15.011 -5.284 1.00 97.75 73 ASP A CA 1
ATOM 583 C C . ASP A 1 73 ? -15.885 -13.534 -5.071 1.00 97.75 73 ASP A C 1
ATOM 585 O O . ASP A 1 73 ? -15.985 -13.097 -3.916 1.00 97.75 73 ASP A O 1
ATOM 589 N N . PRO A 1 74 ? -16.163 -12.759 -6.141 1.00 96.31 74 PRO A N 1
ATOM 590 C CA . PRO A 1 74 ? -16.634 -11.374 -6.037 1.00 96.31 74 PRO A CA 1
ATOM 591 C C . PRO A 1 74 ? -17.955 -11.209 -5.270 1.00 96.31 74 PRO A C 1
ATOM 593 O O . PRO A 1 74 ? -18.304 -10.104 -4.866 1.00 96.31 74 PRO A O 1
ATOM 596 N N . ASN A 1 75 ? -18.716 -12.291 -5.067 1.00 96.75 75 ASN A N 1
ATOM 597 C CA . ASN A 1 75 ? -19.925 -12.268 -4.241 1.00 96.75 75 ASN A CA 1
ATOM 598 C C . ASN A 1 75 ? -19.623 -12.411 -2.740 1.00 96.75 75 ASN A C 1
ATOM 600 O O . ASN A 1 75 ? -20.504 -12.177 -1.913 1.00 96.75 75 ASN A O 1
ATOM 604 N N . LYS A 1 76 ? -18.399 -12.813 -2.375 1.00 97.19 76 LYS A N 1
ATOM 605 C CA . LYS A 1 76 ? -17.953 -13.002 -0.984 1.00 97.19 76 LYS A CA 1
ATOM 606 C C . LYS A 1 76 ? -16.969 -11.936 -0.518 1.00 97.19 76 LYS A C 1
ATOM 608 O O . LYS A 1 76 ? -16.910 -11.638 0.673 1.00 97.19 76 LYS A O 1
ATOM 613 N N . CYS A 1 77 ? -16.197 -11.366 -1.436 1.00 97.12 77 CYS A N 1
ATOM 614 C CA . CYS A 1 77 ? -15.202 -10.339 -1.154 1.00 97.12 77 CYS A CA 1
ATOM 615 C C . CYS A 1 77 ? -15.291 -9.194 -2.166 1.00 97.12 77 CYS A C 1
ATOM 617 O O . CYS A 1 77 ? -15.823 -9.355 -3.260 1.00 97.12 77 CYS A O 1
ATOM 619 N N . VAL A 1 78 ? -14.785 -8.023 -1.786 1.00 97.94 78 VAL A N 1
ATOM 620 C CA . VAL A 1 78 ? -14.795 -6.833 -2.640 1.00 97.94 78 VAL A CA 1
ATOM 621 C C . VAL A 1 78 ? -13.462 -6.729 -3.359 1.00 97.94 78 VAL A C 1
ATOM 623 O O . VAL A 1 78 ? -12.416 -6.711 -2.710 1.00 97.94 78 VAL A O 1
ATOM 626 N N . PHE A 1 79 ? -13.516 -6.601 -4.684 1.00 98.19 79 PHE A N 1
ATOM 627 C CA . PHE A 1 79 ? -12.377 -6.200 -5.502 1.00 98.19 79 PHE A CA 1
ATOM 628 C C . PHE A 1 79 ? -12.511 -4.741 -5.908 1.00 98.19 79 PHE A C 1
ATOM 630 O O . PHE A 1 79 ? -13.586 -4.312 -6.326 1.00 98.19 79 PHE A O 1
ATOM 637 N N . PHE A 1 80 ? -11.422 -3.987 -5.826 1.00 98.12 80 PHE A N 1
ATOM 638 C CA . PHE A 1 80 ? -11.386 -2.619 -6.331 1.00 98.12 80 PHE A CA 1
ATOM 639 C C . PHE A 1 80 ? -9.990 -2.229 -6.817 1.00 98.12 80 PHE A C 1
ATOM 641 O O . PHE A 1 80 ? -9.005 -2.935 -6.602 1.00 98.12 80 PHE A O 1
ATOM 648 N N . VAL A 1 81 ? -9.909 -1.097 -7.509 1.00 98.38 81 VAL A N 1
ATOM 649 C CA . VAL A 1 81 ? -8.654 -0.515 -7.988 1.00 98.38 81 VAL A CA 1
ATOM 650 C C . VAL A 1 81 ? -8.341 0.695 -7.119 1.00 98.38 81 VAL A C 1
ATOM 652 O O . VAL A 1 81 ? -9.209 1.545 -6.930 1.00 98.38 81 VAL A O 1
ATOM 655 N N . GLN A 1 82 ? -7.116 0.776 -6.596 1.00 98.62 82 GLN A N 1
ATOM 656 C CA . GLN A 1 82 ? -6.695 1.840 -5.681 1.00 98.62 82 GLN A CA 1
ATOM 657 C C . GLN A 1 82 ? -6.954 3.227 -6.280 1.00 98.62 82 GLN A C 1
ATOM 659 O O . GLN A 1 82 ? -7.557 4.074 -5.624 1.00 98.62 82 GLN A O 1
ATOM 664 N N . SER A 1 83 ? -6.586 3.446 -7.546 1.00 98.00 83 SER A N 1
ATOM 665 C CA . SER A 1 83 ? -6.802 4.730 -8.212 1.00 98.00 83 SER A CA 1
ATOM 666 C C . SER A 1 83 ? -8.260 5.152 -8.355 1.00 98.00 83 SER A C 1
ATOM 668 O O . SER A 1 83 ? -8.509 6.334 -8.590 1.00 98.00 83 SER A O 1
ATOM 670 N N . GLU A 1 84 ? -9.219 4.230 -8.274 1.00 98.25 84 GLU A N 1
ATOM 671 C CA . GLU A 1 84 ? -10.644 4.527 -8.465 1.00 98.25 84 GLU A CA 1
ATOM 672 C C . GLU A 1 84 ? -11.312 5.062 -7.193 1.00 98.25 84 GLU A C 1
ATOM 674 O O . GLU A 1 84 ? -12.398 5.629 -7.267 1.00 98.25 84 GLU A O 1
ATOM 679 N N . ILE A 1 85 ? -10.642 4.963 -6.041 1.00 98.50 85 ILE A N 1
ATOM 680 C CA . ILE A 1 85 ? -11.127 5.462 -4.752 1.00 98.50 85 ILE A CA 1
ATOM 681 C C . ILE A 1 85 ? -10.236 6.643 -4.334 1.00 98.50 85 ILE A C 1
ATOM 683 O O . ILE A 1 85 ? -9.128 6.485 -3.820 1.00 98.50 85 ILE A O 1
ATOM 687 N N . LYS A 1 86 ? -10.671 7.873 -4.627 1.00 98.44 86 LYS A N 1
ATOM 688 C CA . LYS A 1 86 ? -9.824 9.077 -4.477 1.00 98.44 86 LYS A CA 1
ATOM 689 C C . LYS A 1 86 ? -9.530 9.429 -3.021 1.00 98.44 86 LYS A C 1
ATOM 691 O O . LYS A 1 86 ? -8.543 10.108 -2.743 1.00 98.44 86 LYS A O 1
ATOM 696 N N . GLU A 1 87 ? -10.318 8.903 -2.100 1.00 98.62 87 GLU A N 1
ATOM 697 C CA . GLU A 1 87 ? -10.161 9.048 -0.662 1.00 98.62 87 GLU A CA 1
ATOM 698 C C . GLU A 1 87 ? -8.829 8.458 -0.161 1.00 98.62 87 GLU A C 1
ATOM 700 O O . GLU A 1 87 ? -8.284 8.945 0.829 1.00 98.62 87 GLU A O 1
ATOM 705 N N . HIS A 1 88 ? -8.235 7.489 -0.877 1.00 98.75 88 HIS A N 1
ATOM 706 C CA . HIS A 1 88 ? -6.857 7.050 -0.614 1.00 98.75 88 HIS A CA 1
ATOM 707 C C . HIS A 1 88 ? -5.858 8.204 -0.746 1.00 98.75 88 HIS A C 1
ATOM 709 O O . HIS A 1 88 ? -5.002 8.387 0.120 1.00 98.75 88 HIS A O 1
ATOM 715 N N . ALA A 1 89 ? -5.976 9.005 -1.810 1.00 98.50 89 ALA A N 1
ATOM 716 C CA . ALA A 1 89 ? -5.097 10.147 -2.045 1.00 98.50 89 ALA A CA 1
ATOM 717 C C . ALA A 1 89 ? -5.371 11.282 -1.053 1.00 98.50 89 ALA A C 1
ATOM 719 O O . ALA A 1 89 ? -4.430 11.911 -0.571 1.00 98.50 89 ALA A O 1
ATOM 720 N N . GLU A 1 90 ? -6.640 11.526 -0.719 1.00 98.62 90 GLU A N 1
ATOM 721 C CA . GLU A 1 90 ? -7.017 12.537 0.272 1.00 98.62 90 GLU A CA 1
ATOM 722 C C . GLU A 1 90 ? -6.449 12.200 1.656 1.00 98.62 90 GLU A 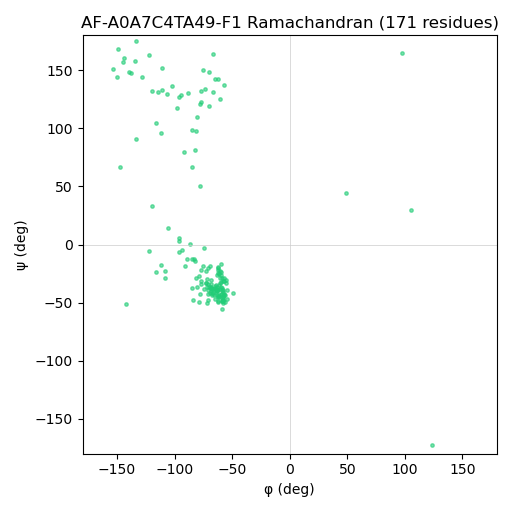C 1
ATOM 724 O O . GLU A 1 90 ? -5.775 13.025 2.277 1.00 98.62 90 GLU A O 1
ATOM 729 N N . LEU A 1 91 ? -6.635 10.964 2.123 1.00 98.56 91 LEU A N 1
ATOM 730 C CA . LEU A 1 91 ? -6.109 10.546 3.418 1.00 98.56 91 LEU A CA 1
ATOM 731 C C . LEU A 1 91 ? -4.575 10.481 3.417 1.00 98.56 91 LEU A C 1
ATOM 733 O O . LEU A 1 91 ? -3.945 10.885 4.395 1.00 98.56 91 LEU A O 1
ATOM 737 N N . HIS A 1 92 ? -3.960 10.045 2.313 1.00 98.62 92 HIS A N 1
ATOM 738 C CA . HIS A 1 92 ? -2.509 10.103 2.137 1.00 98.62 92 HIS A CA 1
ATOM 739 C C . HIS A 1 92 ? -1.974 11.534 2.268 1.00 98.62 92 HIS A C 1
ATOM 741 O O . HIS A 1 92 ? -0.998 11.753 2.990 1.00 98.62 92 HIS A O 1
ATOM 747 N N . LEU A 1 93 ? -2.631 12.513 1.633 1.00 98.50 93 LEU A N 1
ATOM 748 C CA . LEU A 1 93 ? -2.273 13.925 1.749 1.00 98.50 93 LEU A CA 1
ATOM 749 C C . LEU A 1 93 ? -2.290 14.364 3.218 1.00 98.50 93 LEU A C 1
ATOM 751 O O . LEU A 1 93 ? -1.304 14.919 3.701 1.00 98.50 93 LEU A O 1
ATOM 755 N N . LEU A 1 94 ? -3.363 14.063 3.952 1.00 98.44 94 LEU A N 1
ATOM 756 C CA . LEU A 1 94 ? -3.481 14.430 5.366 1.00 98.44 94 LEU A CA 1
ATOM 757 C C . LEU A 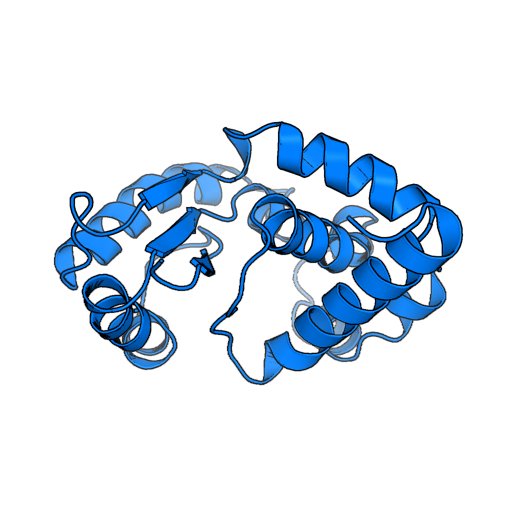1 94 ? -2.406 13.761 6.231 1.00 98.44 94 LEU A C 1
ATOM 759 O O . LEU A 1 94 ? -1.768 14.426 7.051 1.00 98.44 94 LEU A O 1
ATOM 763 N N . PHE A 1 95 ? -2.148 12.467 6.030 1.00 98.62 95 PHE A N 1
ATOM 764 C CA . PHE A 1 95 ? -1.088 11.768 6.752 1.00 98.62 95 PHE A CA 1
ATOM 765 C C . PHE A 1 95 ? 0.298 12.329 6.434 1.00 98.62 95 PHE A C 1
ATOM 767 O O . PHE A 1 95 ? 1.108 12.486 7.349 1.00 98.62 95 PHE A O 1
ATOM 774 N N . SER A 1 96 ? 0.574 12.706 5.185 1.00 98.00 96 SER A N 1
ATOM 775 C CA . SER A 1 96 ? 1.884 13.242 4.796 1.00 98.00 96 SER A CA 1
ATOM 776 C C . SER A 1 96 ? 2.269 14.520 5.554 1.00 98.00 96 SER A C 1
ATOM 778 O O . SER A 1 96 ? 3.453 14.751 5.789 1.00 98.00 96 SER A O 1
ATOM 780 N N . MET A 1 97 ? 1.287 15.297 6.027 1.00 98.00 97 MET A N 1
ATOM 781 C CA . MET A 1 97 ? 1.518 16.506 6.829 1.00 98.00 97 MET A CA 1
ATOM 782 C C . MET A 1 97 ? 1.974 16.212 8.261 1.00 98.00 97 MET A C 1
ATOM 784 O O . MET A 1 97 ? 2.566 17.074 8.911 1.00 98.00 97 MET A O 1
ATOM 788 N N . ILE A 1 98 ? 1.688 15.014 8.782 1.00 97.69 98 ILE A N 1
ATOM 789 C CA . ILE A 1 98 ? 1.961 14.669 10.182 1.00 97.69 98 ILE A CA 1
ATOM 790 C C . ILE A 1 98 ? 3.060 13.623 10.349 1.00 97.69 98 ILE A C 1
ATOM 792 O O . ILE A 1 98 ? 3.589 13.502 11.457 1.00 97.69 98 ILE A O 1
ATOM 796 N N . VAL A 1 99 ? 3.416 12.869 9.306 1.00 98.12 99 VAL A N 1
ATOM 797 C CA . VAL A 1 99 ? 4.442 11.820 9.385 1.00 98.12 99 VAL A CA 1
ATOM 798 C C . VAL A 1 99 ? 5.850 12.424 9.366 1.00 98.12 99 VAL A C 1
ATOM 800 O O . VAL A 1 99 ? 6.221 13.082 8.397 1.00 98.12 99 VAL A O 1
ATOM 803 N N . PRO A 1 100 ? 6.683 12.185 10.399 1.00 97.06 100 PRO A N 1
ATOM 804 C CA . PRO A 1 100 ? 8.068 12.644 10.391 1.00 97.06 100 PRO A CA 1
ATOM 805 C C . PRO A 1 100 ? 8.899 11.924 9.321 1.00 97.06 100 PRO A C 1
ATOM 807 O O . PRO A 1 100 ? 8.940 10.694 9.299 1.00 97.06 100 PRO A O 1
ATOM 810 N N . LEU A 1 101 ? 9.657 12.677 8.516 1.00 96.75 101 LEU A N 1
ATOM 811 C CA . LEU A 1 101 ? 10.566 12.120 7.500 1.00 96.75 101 LEU A CA 1
ATOM 812 C C . LEU A 1 101 ? 11.502 11.014 8.028 1.00 96.75 101 LEU A C 1
ATOM 814 O O . LEU A 1 101 ? 11.601 9.977 7.368 1.00 96.75 101 LEU A O 1
ATOM 818 N N . PRO A 1 102 ? 12.109 11.122 9.234 1.00 97.06 102 PRO A N 1
ATOM 819 C CA . PRO A 1 102 ? 12.996 10.072 9.732 1.00 97.06 102 PRO A CA 1
ATOM 820 C C . PRO A 1 102 ? 12.318 8.713 9.941 1.00 97.06 102 PRO A C 1
ATOM 822 O O . PRO A 1 102 ? 13.019 7.709 10.040 1.00 97.06 102 PRO A O 1
ATOM 825 N N . TRP A 1 103 ? 10.984 8.645 10.049 1.00 96.88 103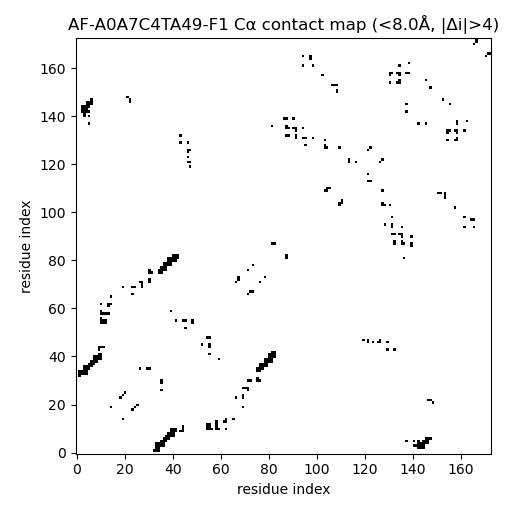 TRP A N 1
ATOM 826 C CA . TRP A 1 103 ? 10.270 7.363 10.106 1.00 96.88 103 TRP A CA 1
ATOM 827 C C . TRP A 1 103 ? 10.344 6.624 8.769 1.00 96.88 103 TRP A C 1
ATOM 829 O O . TRP A 1 103 ? 10.479 5.403 8.754 1.00 96.88 103 TRP A O 1
ATOM 839 N N . LEU A 1 104 ? 10.301 7.370 7.664 1.00 96.44 104 LEU A N 1
ATOM 840 C CA . LEU A 1 104 ? 10.371 6.839 6.305 1.00 96.44 104 LEU A CA 1
ATOM 841 C C . LEU A 1 104 ? 11.817 6.502 5.934 1.00 96.44 104 LEU A C 1
ATOM 843 O O . LEU A 1 104 ? 12.119 5.374 5.563 1.00 96.44 104 LEU A O 1
ATOM 847 N N . GLU A 1 105 ? 12.745 7.434 6.155 1.00 94.62 105 GLU A N 1
ATOM 848 C CA . GLU A 1 105 ? 14.165 7.264 5.809 1.00 94.62 105 GLU A CA 1
ATOM 849 C C . GLU A 1 105 ? 14.846 6.116 6.567 1.00 94.62 105 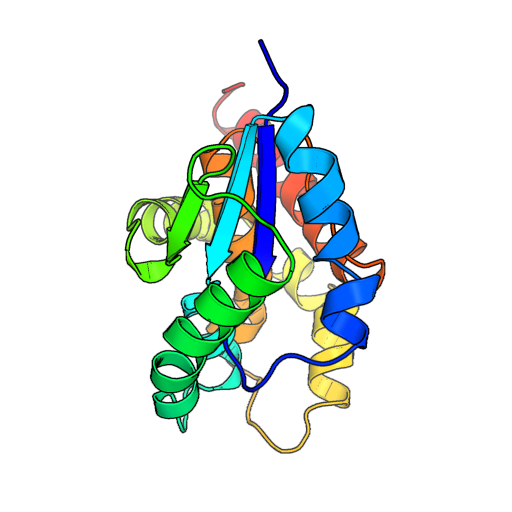GLU A C 1
ATOM 851 O O . GLU A 1 105 ? 15.870 5.589 6.128 1.00 94.62 105 GLU A O 1
ATOM 856 N N . ARG A 1 106 ? 14.322 5.738 7.739 1.00 93.38 106 ARG A N 1
ATOM 857 C CA . ARG A 1 106 ? 14.852 4.640 8.562 1.00 93.38 106 ARG A CA 1
ATOM 858 C C . ARG A 1 106 ? 14.179 3.301 8.293 1.00 93.38 106 ARG A C 1
ATOM 860 O O . ARG A 1 106 ? 14.634 2.312 8.865 1.00 93.38 106 ARG A O 1
ATOM 867 N N . ASN A 1 107 ? 13.155 3.256 7.446 1.00 92.38 107 ASN A N 1
ATOM 868 C CA . ASN A 1 107 ? 12.473 2.017 7.116 1.00 92.38 107 ASN A CA 1
ATOM 869 C C . ASN A 1 107 ? 13.466 1.023 6.462 1.00 92.38 107 ASN A C 1
ATOM 871 O O . ASN A 1 107 ? 14.144 1.386 5.495 1.00 92.38 107 ASN A O 1
ATOM 875 N N . PRO A 1 108 ? 13.605 -0.205 7.000 1.00 90.69 108 PRO A N 1
ATOM 876 C CA . PRO A 1 108 ? 14.555 -1.185 6.481 1.00 90.69 108 PRO A CA 1
ATOM 877 C C . PRO A 1 108 ? 14.193 -1.647 5.066 1.00 90.69 108 PRO A C 1
ATOM 879 O O . PRO A 1 108 ? 15.080 -1.660 4.215 1.00 90.69 108 PRO A O 1
ATOM 882 N N . THR A 1 109 ? 12.911 -1.916 4.797 1.00 89.31 109 THR A N 1
ATOM 883 C CA . THR A 1 109 ? 12.395 -2.345 3.489 1.00 89.31 109 THR A CA 1
ATOM 884 C C . THR A 1 109 ? 12.685 -1.299 2.412 1.00 89.31 109 THR A C 1
ATOM 886 O O . THR A 1 109 ? 13.172 -1.641 1.340 1.00 89.31 109 THR A O 1
ATOM 889 N N . TYR A 1 110 ? 12.506 -0.008 2.715 1.00 90.75 110 TYR A N 1
ATOM 890 C CA . TYR A 1 110 ? 12.888 1.082 1.804 1.00 90.75 110 TYR A CA 1
ATOM 891 C C . TYR A 1 110 ? 14.383 1.034 1.439 1.00 90.75 110 TYR A C 1
ATOM 893 O O . TYR A 1 110 ? 14.756 1.075 0.267 1.00 90.75 110 TYR A O 1
ATOM 901 N N . LYS A 1 111 ? 15.263 0.900 2.441 1.00 90.50 111 LYS A N 1
ATOM 902 C CA . LYS A 1 111 ? 16.721 0.850 2.225 1.00 90.50 111 LYS A CA 1
ATOM 903 C C . LYS A 1 111 ? 17.187 -0.412 1.510 1.00 90.50 111 LYS A C 1
ATOM 905 O O . LYS A 1 111 ? 18.257 -0.402 0.903 1.00 90.50 111 LYS A O 1
ATOM 910 N N . GLU A 1 112 ? 16.485 -1.519 1.695 1.00 91.50 112 GLU A N 1
ATOM 911 C CA . GLU A 1 112 ? 16.756 -2.779 1.010 1.00 91.50 112 GLU A CA 1
ATOM 912 C C . GLU A 1 112 ? 16.359 -2.671 -0.461 1.00 91.50 112 GLU A C 1
ATOM 914 O O . GLU A 1 112 ? 17.211 -2.848 -1.327 1.00 91.50 112 GLU A O 1
ATOM 919 N N . GLN A 1 113 ? 15.142 -2.204 -0.747 1.00 90.44 113 GLN A N 1
ATOM 920 C CA . GLN A 1 113 ? 14.669 -2.023 -2.119 1.00 90.44 113 GLN A CA 1
ATOM 921 C C . GLN A 1 113 ? 15.518 -1.026 -2.923 1.00 90.44 113 GLN A C 1
ATOM 923 O O . GLN A 1 113 ? 15.805 -1.289 -4.087 1.00 90.44 113 GLN A O 1
ATOM 928 N N . LEU A 1 114 ? 15.993 0.069 -2.310 1.00 90.50 114 LEU A N 1
ATOM 929 C CA . LEU A 1 114 ? 16.945 0.990 -2.955 1.00 90.50 114 LEU A CA 1
ATOM 930 C C . LEU A 1 114 ? 18.272 0.321 -3.350 1.00 90.50 114 LEU A C 1
ATOM 932 O O . LEU A 1 114 ? 18.939 0.777 -4.274 1.00 90.50 114 LEU A O 1
ATOM 936 N N . ARG A 1 115 ? 18.696 -0.718 -2.622 1.00 90.12 115 ARG A N 1
ATOM 937 C CA . ARG A 1 115 ? 19.941 -1.445 -2.905 1.00 90.12 115 ARG A CA 1
ATOM 938 C C . ARG A 1 115 ? 19.741 -2.532 -3.953 1.00 90.12 115 ARG A C 1
ATOM 940 O O . ARG A 1 115 ? 20.634 -2.749 -4.766 1.00 90.12 115 ARG A O 1
ATOM 947 N N . GLU A 1 116 ? 18.599 -3.209 -3.925 1.00 90.12 116 GLU A N 1
ATOM 948 C CA . GLU A 1 116 ? 18.290 -4.312 -4.838 1.00 90.12 116 GLU A CA 1
ATOM 949 C C . GLU A 1 116 ? 17.883 -3.822 -6.230 1.00 90.12 116 GLU A C 1
ATOM 951 O O . GLU A 1 116 ? 18.337 -4.356 -7.244 1.00 90.12 116 GLU A O 1
ATOM 956 N N . ILE A 1 117 ? 17.059 -2.775 -6.297 1.00 86.94 117 ILE A N 1
ATOM 957 C CA . ILE A 1 117 ? 16.534 -2.243 -7.555 1.00 86.94 117 ILE A CA 1
ATOM 958 C C . ILE A 1 117 ? 17.479 -1.150 -8.056 1.00 86.94 117 ILE A C 1
ATOM 960 O O . ILE A 1 117 ? 17.242 0.042 -7.896 1.00 86.94 117 ILE A O 1
ATOM 964 N N . SER A 1 118 ? 18.576 -1.575 -8.679 1.00 84.69 118 SER A N 1
ATOM 965 C CA . SER A 1 118 ? 19.597 -0.671 -9.234 1.00 84.69 118 SER A CA 1
ATOM 966 C C . SER A 1 118 ? 19.289 -0.172 -10.650 1.00 84.69 118 SER A C 1
ATOM 968 O O . SER A 1 118 ? 19.928 0.758 -11.135 1.00 84.69 118 SER A O 1
ATOM 970 N N . THR A 1 119 ? 18.315 -0.779 -11.330 1.00 85.50 119 THR A N 1
ATOM 971 C CA . THR A 1 119 ? 17.972 -0.470 -12.727 1.00 85.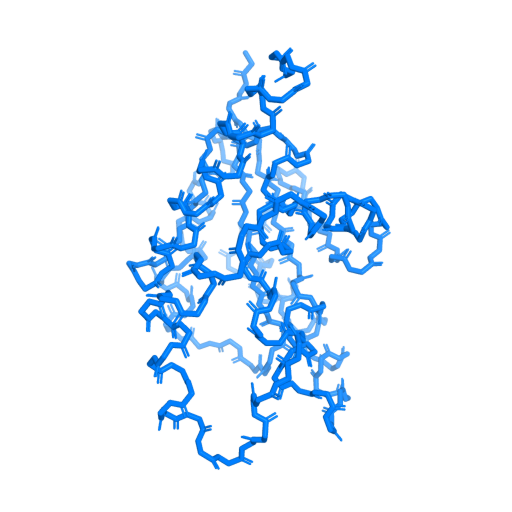50 119 THR A CA 1
ATOM 972 C C . THR A 1 119 ? 16.982 0.684 -12.877 1.00 85.50 119 THR A C 1
ATOM 974 O O . THR A 1 119 ? 16.576 0.976 -13.997 1.00 85.50 119 THR A O 1
ATOM 977 N N . ARG A 1 120 ? 16.533 1.295 -11.774 1.00 85.44 120 ARG A N 1
ATOM 978 C CA . ARG A 1 120 ? 15.526 2.366 -11.760 1.00 85.44 120 ARG A CA 1
ATOM 979 C C . ARG A 1 120 ? 15.936 3.457 -10.785 1.00 85.44 120 ARG A C 1
ATOM 981 O O . ARG A 1 120 ? 16.528 3.151 -9.751 1.00 85.44 120 ARG A O 1
ATOM 988 N N . ASP A 1 121 ? 15.590 4.707 -11.083 1.00 90.06 121 ASP A N 1
ATOM 989 C CA . ASP A 1 121 ? 15.788 5.794 -10.126 1.00 90.06 121 ASP A CA 1
ATOM 990 C C . ASP A 1 121 ? 14.650 5.811 -9.100 1.00 90.06 121 ASP A C 1
ATOM 992 O O . ASP A 1 121 ? 13.548 6.308 -9.322 1.00 90.06 121 ASP A O 1
ATOM 996 N N . LEU A 1 122 ? 14.923 5.207 -7.948 1.00 90.50 122 LEU A N 1
ATOM 997 C CA . LEU A 1 122 ? 13.981 5.120 -6.839 1.00 90.50 122 LEU A CA 1
ATOM 998 C C . LEU A 1 122 ? 14.187 6.219 -5.791 1.00 90.50 122 LEU A C 1
ATOM 1000 O O . LEU A 1 122 ? 13.490 6.229 -4.776 1.00 90.50 122 LEU A O 1
ATOM 1004 N N . TYR A 1 123 ? 15.084 7.183 -6.025 1.00 92.12 123 TYR A N 1
ATOM 1005 C CA . TYR A 1 123 ? 15.260 8.350 -5.154 1.00 92.12 123 TYR A CA 1
ATOM 1006 C C . TYR A 1 123 ? 14.163 9.398 -5.390 1.00 92.12 123 TYR A C 1
ATOM 1008 O O . TYR A 1 123 ? 14.415 10.588 -5.571 1.00 92.12 123 TYR A O 1
ATOM 1016 N N . THR A 1 124 ? 12.909 8.952 -5.363 1.00 94.81 124 THR A N 1
ATOM 1017 C CA . THR A 1 124 ? 11.730 9.778 -5.606 1.00 94.81 124 THR A CA 1
ATOM 1018 C C . THR A 1 124 ? 10.922 9.962 -4.327 1.00 94.81 124 THR A C 1
ATOM 1020 O O . THR A 1 124 ? 10.887 9.101 -3.444 1.00 94.81 124 THR A O 1
ATOM 1023 N N . TYR A 1 125 ? 10.205 11.085 -4.235 1.00 95.50 125 TYR A N 1
ATOM 1024 C CA . TYR A 1 125 ? 9.268 11.316 -3.133 1.00 95.50 125 TYR A CA 1
ATOM 1025 C C . TYR A 1 125 ? 8.192 10.225 -3.062 1.00 95.50 125 TYR A C 1
ATOM 1027 O O . TYR A 1 125 ? 7.852 9.777 -1.972 1.00 95.50 125 TYR A O 1
ATOM 1035 N N . GLY A 1 126 ? 7.689 9.764 -4.213 1.00 95.94 126 GLY A N 1
ATOM 1036 C CA . GLY A 1 126 ? 6.680 8.707 -4.269 1.00 95.94 126 GLY A CA 1
ATOM 1037 C C . GLY A 1 126 ? 7.181 7.396 -3.664 1.00 95.94 126 GLY A C 1
ATOM 1038 O O . GLY A 1 126 ? 6.473 6.781 -2.871 1.00 95.94 126 GLY A O 1
ATOM 1039 N N . PHE A 1 127 ? 8.421 7.004 -3.966 1.00 96.31 127 PHE A N 1
ATOM 1040 C CA . PHE A 1 127 ? 9.014 5.788 -3.415 1.00 96.31 127 PHE A CA 1
ATOM 1041 C C . PHE A 1 127 ? 9.388 5.919 -1.927 1.00 96.31 127 PHE A C 1
ATOM 1043 O O . PHE A 1 127 ? 9.242 4.971 -1.164 1.00 96.31 127 PHE A O 1
ATOM 1050 N N . LEU A 1 128 ? 9.792 7.100 -1.454 1.00 96.88 128 LEU A N 1
ATOM 1051 C CA . LEU A 1 128 ? 9.961 7.332 -0.013 1.00 96.88 128 LEU A CA 1
ATOM 1052 C C . LEU A 1 128 ? 8.611 7.366 0.733 1.00 96.88 128 LEU A C 1
ATOM 1054 O O . LEU A 1 128 ? 8.510 6.926 1.878 1.00 96.88 128 LEU A O 1
ATOM 1058 N N . GLY A 1 129 ? 7.580 7.923 0.095 1.00 97.38 129 GLY A N 1
ATOM 1059 C CA . GLY A 1 129 ? 6.271 8.214 0.678 1.00 97.38 129 GLY A CA 1
ATOM 1060 C C . GLY A 1 129 ? 5.245 7.083 0.589 1.00 97.38 129 GLY A C 1
ATOM 1061 O O . GLY A 1 129 ? 4.232 7.150 1.291 1.00 97.38 129 GLY A O 1
ATOM 1062 N N . TYR A 1 130 ? 5.479 6.034 -0.208 1.00 97.12 130 TYR A N 1
ATOM 1063 C CA . TYR A 1 130 ? 4.511 4.939 -0.377 1.00 97.12 130 TYR A CA 1
ATOM 1064 C C . TYR A 1 130 ? 4.079 4.270 0.936 1.00 97.12 130 TYR A C 1
ATOM 1066 O O . TYR A 1 130 ? 2.903 3.922 1.037 1.00 97.12 130 TYR A O 1
ATOM 1074 N N . PRO A 1 131 ? 4.915 4.141 1.988 1.00 97.81 131 PRO A N 1
ATOM 1075 C CA . PRO A 1 131 ? 4.448 3.573 3.251 1.00 97.81 131 PRO A CA 1
ATOM 1076 C C . PRO A 1 131 ? 3.351 4.414 3.925 1.00 97.81 131 PRO A C 1
ATOM 1078 O O . PRO A 1 131 ? 2.517 3.885 4.659 1.00 97.81 131 PRO A O 1
ATOM 1081 N N . VAL A 1 132 ? 3.313 5.726 3.661 1.00 98.56 132 VAL A N 1
ATOM 1082 C CA . VAL A 1 132 ? 2.233 6.618 4.116 1.00 98.56 132 VAL A CA 1
ATOM 1083 C C . VAL A 1 132 ? 0.966 6.399 3.289 1.00 98.56 132 VAL A C 1
ATOM 1085 O O . VAL A 1 132 ? -0.132 6.418 3.839 1.00 98.56 132 VAL A O 1
ATOM 1088 N N . LEU A 1 133 ? 1.101 6.163 1.979 1.00 98.69 133 LEU A N 1
ATOM 1089 C CA . LEU A 1 133 ? -0.023 5.775 1.119 1.00 98.69 133 LEU A CA 1
ATOM 1090 C C . LEU A 1 133 ? -0.607 4.425 1.561 1.00 98.69 133 LEU A C 1
ATOM 1092 O O . LEU A 1 133 ? -1.812 4.318 1.738 1.00 98.69 133 LEU A O 1
ATOM 1096 N N . GLN A 1 134 ? 0.241 3.444 1.874 1.00 98.50 134 GLN A N 1
ATOM 1097 C CA . GLN A 1 134 ? -0.184 2.150 2.415 1.00 98.50 134 GLN A CA 1
ATOM 1098 C C . GLN A 1 134 ? -0.952 2.302 3.734 1.00 98.50 134 GLN A C 1
ATOM 1100 O O . GLN A 1 134 ? -1.955 1.625 3.954 1.00 98.50 134 GLN A O 1
ATOM 1105 N N . ALA A 1 135 ? -0.521 3.219 4.605 1.00 98.50 135 ALA A N 1
ATOM 1106 C CA . ALA A 1 135 ? -1.260 3.522 5.824 1.00 98.50 135 ALA A CA 1
ATOM 1107 C C . ALA A 1 135 ? -2.653 4.098 5.525 1.00 98.50 135 ALA A C 1
ATOM 1109 O O . ALA A 1 135 ? -3.615 3.717 6.190 1.00 98.50 135 ALA A O 1
ATOM 1110 N N . ALA A 1 136 ? -2.781 4.967 4.516 1.00 98.69 136 ALA A N 1
ATOM 1111 C CA . ALA A 1 136 ? -4.079 5.459 4.055 1.00 98.69 136 ALA A CA 1
ATOM 1112 C C . ALA A 1 136 ? -4.957 4.317 3.517 1.00 98.69 136 ALA A C 1
ATOM 1114 O O . ALA A 1 136 ? -6.111 4.203 3.928 1.00 98.69 136 ALA A O 1
ATOM 1115 N N . ASP A 1 137 ? -4.391 3.420 2.703 1.00 98.69 137 ASP A N 1
ATOM 1116 C CA . ASP A 1 137 ? -5.100 2.260 2.146 1.00 98.69 137 ASP A CA 1
ATOM 1117 C C . ASP A 1 137 ? -5.648 1.309 3.210 1.00 98.69 137 ASP A C 1
ATOM 1119 O O . ASP A 1 137 ? -6.690 0.690 3.014 1.00 98.69 137 ASP A O 1
ATOM 1123 N N . ILE A 1 138 ? -4.965 1.192 4.349 1.00 98.44 138 ILE A N 1
ATOM 1124 C CA . ILE A 1 138 ? -5.387 0.335 5.460 1.00 98.44 138 ILE A CA 1
ATOM 1125 C C . ILE A 1 138 ? -6.409 1.049 6.355 1.00 98.44 138 ILE A C 1
ATOM 1127 O O . ILE A 1 138 ? -7.425 0.463 6.745 1.00 98.44 138 ILE A O 1
ATOM 1131 N N . LEU A 1 139 ? -6.125 2.298 6.735 1.00 98.19 139 LEU A N 1
ATOM 1132 C CA . LEU A 1 139 ? -6.850 2.989 7.805 1.00 98.19 139 LEU A CA 1
ATOM 1133 C C . LEU A 1 139 ? -8.200 3.545 7.356 1.00 98.19 139 LEU A C 1
ATOM 1135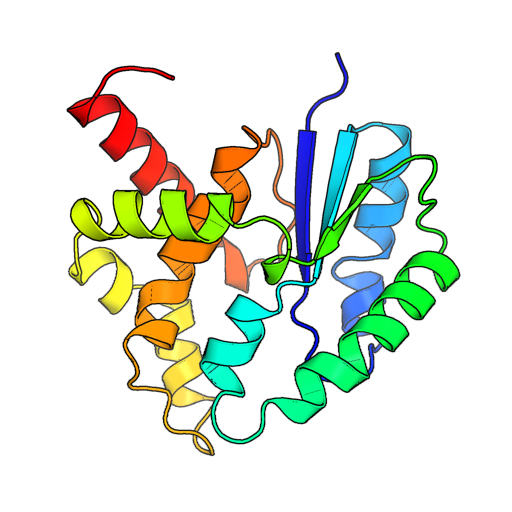 O O . LEU A 1 139 ? -9.114 3.592 8.180 1.00 98.19 139 LEU A O 1
ATOM 1139 N N . ILE A 1 140 ? -8.371 3.874 6.071 1.00 97.50 140 ILE A N 1
ATOM 1140 C CA . ILE A 1 140 ? -9.662 4.333 5.537 1.00 97.50 140 ILE A CA 1
ATOM 1141 C C . ILE A 1 140 ? -10.791 3.311 5.769 1.00 97.50 140 ILE A C 1
ATOM 1143 O O . ILE A 1 140 ? -11.934 3.687 6.020 1.00 97.50 140 ILE A O 1
ATOM 1147 N N . TYR A 1 141 ? -10.466 2.015 5.783 1.00 97.56 141 TYR A N 1
ATOM 1148 C CA . TYR A 1 141 ? -11.433 0.931 5.989 1.00 97.56 141 TYR A CA 1
ATOM 1149 C C . TYR A 1 141 ? -11.522 0.431 7.432 1.00 97.56 141 TYR A C 1
ATOM 1151 O O . TYR A 1 141 ? -12.236 -0.538 7.697 1.00 97.56 141 TYR A O 1
ATOM 1159 N N . LYS A 1 142 ? -10.778 1.038 8.369 1.00 95.75 142 LYS A N 1
ATOM 1160 C CA . LYS A 1 142 ? -10.674 0.578 9.766 1.00 95.75 142 LYS A CA 1
ATOM 1161 C C . LYS A 1 142 ? -10.383 -0.932 9.867 1.00 95.75 142 LYS A C 1
ATOM 1163 O O . LYS A 1 142 ? -11.013 -1.652 10.646 1.00 95.75 142 LYS A O 1
ATOM 1168 N N . ALA A 1 143 ? -9.448 -1.418 9.045 1.00 96.25 143 ALA A N 1
ATOM 1169 C CA . ALA A 1 143 ? -9.157 -2.843 8.914 1.00 96.25 143 ALA A CA 1
ATOM 1170 C C . ALA A 1 143 ? -8.783 -3.493 10.261 1.00 96.25 143 ALA A C 1
ATOM 1172 O O . ALA A 1 143 ? -8.000 -2.955 11.044 1.00 96.25 143 ALA A O 1
ATOM 1173 N N . ASN A 1 144 ? -9.314 -4.692 10.522 1.00 96.69 144 ASN A N 1
ATOM 1174 C CA . ASN A 1 144 ? -8.975 -5.488 11.705 1.00 96.69 144 ASN A CA 1
ATOM 1175 C C . ASN A 1 144 ? -7.801 -6.445 11.459 1.00 96.69 144 ASN A C 1
ATOM 1177 O O . ASN A 1 144 ? -7.213 -6.942 12.420 1.00 96.69 144 ASN A O 1
ATOM 1181 N N . GLY A 1 145 ? -7.486 -6.729 10.196 1.00 95.94 145 GLY A N 1
ATOM 1182 C CA . GLY A 1 145 ? -6.362 -7.563 9.791 1.00 95.94 145 GLY A CA 1
ATOM 1183 C C . GLY A 1 145 ? -5.816 -7.141 8.432 1.00 95.94 145 GLY A C 1
ATOM 1184 O O . GLY A 1 145 ? -6.571 -6.735 7.550 1.00 95.94 145 GLY A O 1
ATOM 1185 N N . VAL A 1 146 ? -4.497 -7.246 8.279 1.00 97.06 146 VAL A N 1
ATOM 1186 C CA . VAL A 1 146 ? -3.776 -6.934 7.039 1.00 97.06 146 VAL A CA 1
ATOM 1187 C C . VAL A 1 146 ? -2.798 -8.084 6.778 1.00 97.06 146 VAL A C 1
ATOM 1189 O O . VAL A 1 146 ? -1.701 -8.081 7.338 1.00 97.06 146 VAL A O 1
ATOM 1192 N N . PRO A 1 147 ? -3.199 -9.132 6.035 1.00 93.88 147 PRO A N 1
ATOM 1193 C CA . PRO A 1 147 ? -2.318 -10.248 5.731 1.00 93.88 147 PRO A CA 1
ATOM 1194 C C . PRO A 1 147 ? -1.242 -9.772 4.759 1.00 93.88 147 PRO A C 1
ATOM 1196 O O . PRO A 1 147 ? -1.553 -9.315 3.655 1.00 93.88 147 PRO A O 1
ATOM 1199 N N . VAL A 1 148 ? 0.010 -9.861 5.194 1.00 91.12 148 VAL A N 1
ATOM 1200 C CA . VAL A 1 148 ? 1.189 -9.431 4.442 1.00 91.12 148 VAL A CA 1
ATOM 1201 C C . VAL A 1 148 ? 2.359 -10.380 4.697 1.00 91.12 148 VAL A C 1
ATOM 1203 O O . VAL A 1 148 ? 2.360 -11.106 5.693 1.00 91.12 148 VAL A O 1
ATOM 1206 N N . GLY A 1 149 ? 3.349 -10.361 3.803 1.00 88.25 149 GLY A N 1
ATOM 1207 C CA . GLY A 1 149 ? 4.633 -11.024 4.023 1.00 88.25 149 GLY A CA 1
ATOM 1208 C C . GLY A 1 149 ? 5.437 -10.376 5.154 1.00 88.25 149 GLY A C 1
ATOM 1209 O O . GLY A 1 149 ? 5.159 -9.253 5.582 1.00 88.25 149 GLY A O 1
ATOM 1210 N N . GLU A 1 150 ? 6.445 -11.090 5.652 1.00 87.12 150 GLU A N 1
ATOM 1211 C CA . GLU A 1 150 ? 7.311 -10.615 6.740 1.00 87.12 150 GLU A CA 1
ATOM 1212 C C . GLU A 1 150 ? 8.067 -9.326 6.363 1.00 87.12 150 GLU A C 1
ATOM 1214 O O . GLU A 1 150 ? 8.227 -8.430 7.192 1.00 87.12 150 GLU A O 1
ATOM 1219 N N . ASP A 1 151 ? 8.418 -9.175 5.085 1.00 87.06 151 ASP A N 1
ATOM 1220 C CA . ASP A 1 151 ? 9.058 -7.995 4.490 1.00 87.06 151 ASP A CA 1
ATOM 1221 C C . ASP A 1 151 ? 8.210 -6.712 4.603 1.00 87.06 151 ASP A C 1
ATOM 1223 O O . ASP A 1 151 ? 8.737 -5.596 4.591 1.00 87.06 151 ASP A O 1
ATOM 1227 N N . GLN A 1 152 ? 6.891 -6.862 4.757 1.00 90.56 152 GLN A N 1
ATOM 1228 C CA . GLN A 1 152 ? 5.931 -5.767 4.902 1.00 90.56 152 GLN A CA 1
ATOM 1229 C C . GLN A 1 152 ? 5.583 -5.451 6.363 1.00 90.56 152 GLN A C 1
ATOM 1231 O O . GLN A 1 152 ? 4.900 -4.456 6.629 1.00 90.56 152 GLN A O 1
ATOM 1236 N N . ALA A 1 153 ? 6.055 -6.244 7.330 1.00 92.81 153 ALA A N 1
ATOM 1237 C CA . ALA A 1 153 ? 5.814 -5.989 8.751 1.00 92.81 153 ALA A CA 1
ATOM 1238 C C . ALA A 1 153 ? 6.243 -4.571 9.203 1.00 92.81 153 ALA A C 1
ATOM 1240 O O . ALA A 1 153 ? 5.483 -3.938 9.948 1.00 92.81 153 ALA A O 1
ATOM 1241 N N . PRO A 1 154 ? 7.372 -3.999 8.723 1.00 94.94 154 PRO A N 1
ATOM 1242 C CA . PRO A 1 154 ? 7.741 -2.616 9.030 1.00 94.94 154 PRO A CA 1
ATOM 1243 C C . PRO A 1 154 ? 6.695 -1.582 8.580 1.00 94.94 154 PRO A C 1
ATOM 1245 O O . PRO A 1 154 ? 6.453 -0.608 9.295 1.00 94.94 154 PRO A O 1
ATOM 1248 N N . HIS A 1 155 ? 6.028 -1.792 7.438 1.00 95.94 155 HIS A N 1
ATOM 1249 C CA . HIS A 1 155 ? 4.974 -0.892 6.951 1.00 95.94 155 HIS A CA 1
ATOM 1250 C C . HIS A 1 155 ? 3.695 -0.984 7.781 1.00 95.94 155 HIS A C 1
ATOM 1252 O O . HIS A 1 155 ? 3.048 0.032 8.049 1.00 95.94 155 HIS A O 1
ATOM 1258 N N . VAL A 1 156 ? 3.348 -2.185 8.247 1.00 96.38 156 VAL A N 1
ATOM 1259 C CA . VAL A 1 156 ? 2.200 -2.376 9.141 1.00 96.38 156 VAL A CA 1
ATOM 1260 C C . VAL A 1 156 ? 2.450 -1.706 10.495 1.00 96.38 156 VAL A C 1
ATOM 1262 O O . VAL A 1 156 ? 1.560 -1.027 11.012 1.00 96.38 156 VAL A O 1
ATOM 1265 N N . GLU A 1 157 ? 3.656 -1.805 11.061 1.00 96.31 157 GLU A N 1
ATOM 1266 C CA . GLU A 1 157 ? 3.966 -1.092 12.308 1.00 96.31 157 GLU A CA 1
ATOM 1267 C C . GLU A 1 157 ? 4.022 0.429 12.103 1.00 96.31 157 GLU A C 1
ATOM 1269 O O . GLU A 1 157 ? 3.510 1.179 12.938 1.00 96.31 157 GLU A O 1
ATOM 1274 N N . LEU A 1 158 ? 4.547 0.908 10.969 1.00 97.50 158 LEU A N 1
ATOM 1275 C CA . LEU A 1 158 ? 4.465 2.327 10.616 1.00 97.50 158 LEU A CA 1
ATOM 1276 C C . LEU A 1 158 ? 3.006 2.798 10.550 1.00 97.50 158 LEU A C 1
ATOM 1278 O O . LEU A 1 158 ? 2.676 3.819 11.147 1.00 97.50 158 LEU A O 1
ATOM 1282 N N . THR A 1 159 ? 2.122 2.032 9.912 1.00 98.19 159 THR A N 1
ATOM 1283 C CA . THR A 1 159 ? 0.682 2.327 9.841 1.00 98.19 159 THR A CA 1
ATOM 1284 C C . THR A 1 159 ? 0.072 2.480 11.237 1.00 98.19 159 THR A C 1
ATOM 1286 O O . THR A 1 159 ? -0.652 3.440 11.505 1.00 98.19 159 THR A O 1
ATOM 1289 N N . ARG A 1 160 ? 0.422 1.590 12.174 1.00 97.81 160 ARG A N 1
ATOM 1290 C CA . ARG A 1 160 ? -0.025 1.676 13.576 1.00 97.81 160 ARG A CA 1
ATOM 1291 C C . ARG A 1 160 ? 0.497 2.935 14.265 1.00 97.81 160 ARG A C 1
ATOM 1293 O O . ARG A 1 160 ? -0.241 3.569 15.017 1.00 97.81 160 ARG A O 1
ATOM 1300 N N . ASN A 1 161 ? 1.741 3.327 14.001 1.00 98.00 161 ASN A N 1
ATOM 1301 C CA . ASN A 1 161 ? 2.318 4.559 14.539 1.00 98.00 161 ASN A CA 1
ATOM 1302 C C . ASN A 1 161 ? 1.654 5.817 13.969 1.00 98.00 161 ASN A C 1
ATOM 1304 O O . ASN A 1 161 ? 1.410 6.760 14.722 1.00 98.00 161 ASN A O 1
ATOM 1308 N N . ILE A 1 162 ? 1.306 5.816 12.680 1.00 98.38 162 ILE A N 1
ATOM 1309 C CA . ILE A 1 162 ? 0.549 6.896 12.036 1.00 98.38 162 ILE A CA 1
ATOM 1310 C C . ILE A 1 162 ? -0.833 7.026 12.680 1.00 98.38 162 ILE A C 1
ATOM 1312 O O . ILE A 1 162 ? -1.189 8.120 13.108 1.00 98.38 162 ILE A O 1
ATOM 1316 N N . ALA A 1 163 ? -1.560 5.917 12.852 1.00 98.25 163 ALA A N 1
ATOM 1317 C CA . ALA A 1 163 ? -2.866 5.914 13.514 1.00 98.25 163 ALA A CA 1
ATOM 1318 C C . ALA A 1 163 ? -2.795 6.454 14.953 1.00 98.25 163 ALA A C 1
ATOM 1320 O O . ALA A 1 163 ? -3.548 7.351 15.324 1.00 98.25 163 ALA A O 1
ATOM 1321 N N . ARG A 1 164 ? -1.840 5.970 15.764 1.00 98.12 164 ARG A N 1
ATOM 1322 C CA . ARG A 1 164 ? -1.628 6.461 17.140 1.00 98.12 164 ARG A CA 1
ATOM 1323 C C . ARG A 1 164 ? -1.325 7.957 17.167 1.00 98.12 164 ARG A C 1
ATOM 1325 O O . ARG A 1 164 ? -1.840 8.672 18.021 1.00 98.12 164 ARG A O 1
ATOM 1332 N N . ARG A 1 165 ? -0.480 8.430 16.247 1.00 98.12 165 ARG A N 1
ATOM 1333 C CA . ARG A 1 165 ? -0.110 9.844 16.151 1.00 98.12 165 ARG A CA 1
ATOM 1334 C C . ARG A 1 165 ? -1.291 10.709 15.727 1.00 98.12 165 ARG A C 1
ATOM 1336 O O . ARG A 1 165 ? -1.486 11.763 16.321 1.00 98.12 165 ARG A O 1
ATOM 1343 N N . PHE A 1 166 ? -2.070 10.265 14.746 1.00 98.44 166 PHE A N 1
ATOM 1344 C CA . PHE A 1 166 ? -3.297 10.939 14.334 1.00 98.44 166 PHE A CA 1
ATOM 1345 C C . PHE A 1 166 ? -4.261 11.062 15.520 1.00 98.44 166 PHE A C 1
ATOM 1347 O O . PHE A 1 166 ? -4.668 12.172 15.857 1.00 98.44 166 PHE A O 1
ATOM 1354 N N . ASN A 1 167 ? -4.514 9.959 16.234 1.00 98.06 167 ASN A N 1
ATOM 1355 C CA . ASN A 1 167 ? -5.409 9.958 17.392 1.00 98.06 167 ASN A CA 1
ATOM 1356 C C . ASN A 1 167 ? -4.897 10.836 18.542 1.00 98.06 167 ASN A C 1
ATOM 1358 O O . ASN A 1 167 ? -5.681 11.477 19.234 1.00 98.06 167 ASN A O 1
ATOM 1362 N N . TYR A 1 168 ? -3.579 10.904 18.739 1.00 97.81 168 TYR A N 1
ATOM 1363 C CA . TYR A 1 168 ? -2.977 11.801 19.725 1.00 97.81 168 TYR A CA 1
ATOM 1364 C C . TYR A 1 168 ? -3.192 13.283 19.383 1.00 97.81 168 TYR A C 1
ATOM 1366 O O . TYR A 1 168 ? -3.409 14.091 20.283 1.00 97.81 168 TYR A O 1
ATOM 1374 N N . LEU A 1 169 ? -3.119 13.648 18.099 1.00 97.62 169 LEU A N 1
ATOM 1375 C CA . LEU A 1 169 ? -3.257 15.035 17.648 1.00 97.62 169 LEU A CA 1
ATOM 1376 C C . LEU A 1 169 ? -4.718 15.492 17.559 1.00 97.62 169 LEU A C 1
ATOM 1378 O O . LEU A 1 169 ? -5.001 16.653 17.851 1.00 97.62 169 LEU A O 1
ATOM 1382 N N . TYR A 1 170 ? -5.625 14.605 17.143 1.00 97.44 170 TYR A N 1
ATOM 1383 C CA . TYR A 1 170 ? -6.988 14.977 16.745 1.00 97.44 170 TYR A CA 1
ATOM 1384 C C . TYR A 1 170 ? -8.102 14.278 17.541 1.00 97.44 170 TYR A C 1
ATOM 1386 O O . TYR A 1 170 ? -9.266 14.640 17.386 1.00 97.44 170 TYR A O 1
ATOM 1394 N N . GLY A 1 171 ? -7.768 13.327 18.418 1.00 96.06 171 GLY A N 1
ATOM 1395 C CA . GLY A 1 171 ? -8.731 12.505 19.157 1.00 96.06 171 GLY A CA 1
ATOM 1396 C C . GLY A 1 171 ? -8.967 11.132 18.519 1.00 96.06 171 GLY A C 1
ATOM 1397 O O . GLY A 1 171 ? -8.570 10.881 17.385 1.00 96.06 171 GLY A O 1
ATOM 1398 N N . GLU A 1 172 ? -9.579 10.216 19.270 1.00 92.50 172 GLU A N 1
ATOM 1399 C CA . GLU A 1 172 ? -9.847 8.844 18.816 1.00 92.50 172 GLU A CA 1
ATOM 1400 C C . GLU A 1 172 ? -10.992 8.795 17.788 1.00 92.50 172 GLU A C 1
ATOM 1402 O O . GLU A 1 172 ? -12.039 9.413 17.994 1.00 92.50 172 GLU A O 1
ATOM 1407 N N . VAL A 1 173 ? -10.780 8.053 16.692 1.00 81.75 173 VAL A N 1
ATOM 1408 C CA . VAL A 1 173 ? -11.703 7.909 15.546 1.00 81.75 173 VAL A CA 1
ATOM 1409 C C . VAL A 1 173 ? -11.915 6.442 15.186 1.00 81.75 173 VAL A C 1
ATOM 1411 O O . VAL A 1 173 ? -10.944 5.660 15.263 1.00 81.75 173 VAL A O 1
#

pLDDT: mean 95.16, std 3.7, range [80.0, 98.75]

Mean predicted aligned error: 3.09 Å

Sequence (173 aa):
MKKVIVSGMRPTGQMHVGHLHGALLNWKSFQDDYNCLYFIADWHALTTEYESPSIIQESKIDMIIDWIAVGLDPNKCVFFVQSEIKEHAELHLLFSMIVPLPWLERNPTYKEQLREISTRDLYTYGFLGYPVLQAADILIYKANGVPVGEDQAPHVELTRNIARRFNYLYGEV

Nearest PDB structures (foldseek):
  2g36-assembly1_A-2  TM=9.704E-01  e=7.733E-18  Thermotoga maritima
  8i1y-assembly1_B  TM=9.394E-01  e=4.192E-17  Escherichia coli K-12
  5ekd-assembly1_B  TM=9.266E-01  e=7.080E-15  Homo sapiens
  2a4m-assembly2_B  TM=9.598E-01  e=5.445E-14  Deinococcus radiodurans
  2cyb-assembly1_B  TM=8.509E-01  e=9.736E-08  Archaeoglobus fulgidus

Radius of gyration: 16.02 Å; Cα contacts (8 Å, |Δi|>4): 216; chains: 1; bounding box: 40×36×39 Å

Secondary structure (DSSP, 8-state):
-PPEEEEEE---S---HHHIIIIIHHHHHHTTTSEEEEEE-HHHHHHHHTT-THHHHHHHHHHHHHHHHHT--TTTEEEEEGGG-THHHHHHHHHHTTS-HHHHHT-HHHHHHHHH-TTS---SHHHHHHHHHHHHHHHTTT-SB----GGGHHHHHHHHHHHHHHHHHH---

Solvent-accessible surface area (backbone atoms only — not comparable to full-atom values): 9788 Å² total; per-residue (Å²): 131,66,54,35,33,40,42,69,48,60,28,82,52,84,86,52,72,66,51,42,73,72,41,50,58,56,53,46,62,42,31,82,69,30,45,31,40,40,32,38,28,49,64,65,33,42,41,79,31,67,95,58,54,63,51,41,65,64,17,48,58,56,52,52,53,51,44,42,73,78,57,47,50,76,92,51,28,47,76,50,51,47,77,79,45,61,62,38,58,54,44,22,55,59,49,62,79,71,59,61,66,70,65,48,77,63,33,63,58,59,60,47,49,61,66,71,49,72,92,54,90,53,94,39,70,56,48,58,42,42,55,51,40,51,29,21,65,42,54,79,69,66,46,72,41,66,79,69,57,79,80,46,47,66,45,54,53,48,29,53,50,51,52,52,49,50,28,71,76,75,47,87,129

Foldseek 3Di:
DFAEEEEEDELQDADDVCCVVQPLVVLQVCLVRHAYEYEHALLLNCLFCVVPSVSRVVSPVNVVVVSVVSPDDCVRYPYYYPVVDCQLVVQLVVLVVQDDLVLLVVQPLLVVCCVVPPVTPNVDPSSSSVLSSVLSSCPVVPHPYYRHDPSCVSSVVVSVVSQVRCCVVPNHD